Protein AF-A0A812T8M0-F1 (afdb_monomer_lite)

Structure (mmCIF, N/CA/C/O backbone):
data_AF-A0A812T8M0-F1
#
_entry.id   AF-A0A812T8M0-F1
#
loop_
_atom_site.group_PDB
_atom_site.id
_atom_site.type_symbol
_atom_site.label_atom_id
_atom_site.label_alt_id
_atom_site.label_comp_id
_atom_site.label_asym_id
_atom_site.label_entity_id
_atom_site.label_seq_id
_atom_site.pdbx_PDB_ins_code
_atom_site.Cartn_x
_atom_site.Cartn_y
_atom_site.Cartn_z
_atom_site.occupancy
_atom_site.B_iso_or_equiv
_atom_site.auth_seq_id
_atom_site.auth_comp_id
_atom_site.auth_asym_id
_atom_site.auth_atom_id
_atom_site.pdbx_PDB_model_num
ATOM 1 N N . ASP A 1 1 ? 24.856 -16.452 -20.479 1.00 75.75 1 ASP A N 1
ATOM 2 C CA . ASP A 1 1 ? 24.450 -16.341 -21.892 1.00 75.75 1 ASP A CA 1
ATOM 3 C C . ASP A 1 1 ? 23.042 -16.871 -22.075 1.00 75.75 1 ASP A C 1
ATOM 5 O O . ASP A 1 1 ? 22.715 -17.908 -21.509 1.00 75.75 1 ASP A O 1
ATOM 9 N N . LEU A 1 2 ? 22.215 -16.134 -22.814 1.00 81.25 2 LEU A N 1
ATOM 10 C CA . LEU A 1 2 ? 20.887 -16.578 -23.242 1.00 81.25 2 LEU A CA 1
ATOM 11 C C . LEU A 1 2 ? 21.007 -17.311 -24.585 1.00 81.25 2 LEU A C 1
ATOM 13 O O . LEU A 1 2 ? 21.986 -17.124 -25.311 1.00 81.25 2 LEU A O 1
ATOM 17 N N . ALA A 1 3 ? 20.023 -18.147 -24.918 1.00 84.94 3 ALA A N 1
ATOM 18 C CA . ALA A 1 3 ? 19.998 -18.832 -26.206 1.00 84.94 3 ALA A CA 1
ATOM 19 C C . ALA A 1 3 ? 19.824 -17.840 -27.375 1.00 84.94 3 ALA A C 1
ATOM 21 O O . ALA A 1 3 ? 19.262 -16.752 -27.223 1.00 84.94 3 ALA A O 1
ATOM 22 N N . ILE A 1 4 ? 20.303 -18.221 -28.564 1.00 83.69 4 ILE A N 1
ATOM 23 C CA . ILE A 1 4 ? 20.127 -17.417 -29.783 1.00 83.69 4 ILE A CA 1
ATOM 24 C C . ILE A 1 4 ? 18.627 -17.244 -30.056 1.00 83.69 4 ILE A C 1
ATOM 26 O O . ILE A 1 4 ? 17.878 -18.218 -30.056 1.00 83.69 4 ILE A O 1
ATOM 30 N N . GLY A 1 5 ? 18.204 -16.003 -30.310 1.00 83.44 5 GLY A N 1
ATOM 31 C CA . GLY A 1 5 ? 16.802 -15.656 -30.562 1.00 83.44 5 GLY A CA 1
ATOM 32 C C . GLY A 1 5 ? 15.976 -15.367 -29.304 1.00 83.44 5 GLY A C 1
ATOM 33 O O . GLY A 1 5 ? 14.806 -15.017 -29.427 1.00 83.44 5 GLY A O 1
ATOM 34 N N . THR A 1 6 ? 16.558 -15.464 -28.105 1.00 81.50 6 THR A N 1
ATOM 35 C CA . THR A 1 6 ? 15.885 -15.086 -26.857 1.00 81.50 6 THR A CA 1
ATOM 36 C C . THR A 1 6 ? 15.905 -13.568 -26.657 1.00 81.50 6 THR A C 1
ATOM 38 O O . THR A 1 6 ? 16.967 -12.953 -26.606 1.00 81.50 6 THR A O 1
ATOM 41 N N . ASN A 1 7 ? 14.725 -12.970 -26.481 1.00 80.69 7 ASN A N 1
ATOM 42 C CA . ASN A 1 7 ? 14.520 -11.555 -26.144 1.00 80.69 7 ASN A CA 1
ATOM 43 C C . ASN A 1 7 ? 13.892 -11.353 -24.749 1.00 80.69 7 ASN A C 1
ATOM 45 O O . ASN A 1 7 ? 13.466 -10.249 -24.418 1.00 80.69 7 ASN A O 1
ATOM 49 N N . LEU A 1 8 ? 13.827 -12.417 -23.944 1.00 77.56 8 LEU A N 1
ATOM 50 C CA . LEU A 1 8 ? 13.256 -12.422 -22.602 1.00 77.56 8 LEU A CA 1
ATOM 51 C C . LEU A 1 8 ? 14.264 -13.018 -21.616 1.00 77.56 8 LEU A C 1
ATOM 53 O O . LEU A 1 8 ? 14.733 -14.139 -21.802 1.00 77.56 8 LEU A O 1
ATOM 57 N N . ALA A 1 9 ? 14.549 -12.288 -20.542 1.00 80.56 9 ALA A N 1
ATOM 58 C CA . ALA A 1 9 ? 15.264 -12.797 -19.381 1.00 80.56 9 ALA A CA 1
ATOM 59 C C . ALA A 1 9 ? 14.401 -12.552 -18.144 1.00 80.56 9 ALA A C 1
ATOM 61 O O . ALA A 1 9 ? 13.990 -11.421 -17.896 1.00 80.56 9 ALA A O 1
ATOM 62 N N . GLN A 1 10 ? 14.105 -13.607 -17.387 1.00 78.94 10 GLN A N 1
ATOM 63 C CA . GLN A 1 10 ? 13.382 -13.479 -16.126 1.00 78.94 10 GLN A CA 1
ATOM 64 C C . GLN A 1 10 ? 14.383 -13.261 -14.993 1.00 78.94 10 GLN A C 1
ATOM 66 O O . GLN A 1 10 ? 15.333 -14.030 -14.843 1.00 78.94 10 GLN A O 1
ATOM 71 N N . LEU A 1 11 ? 14.158 -12.220 -14.197 1.00 74.81 11 LEU A N 1
ATOM 72 C CA . LEU A 1 11 ? 14.821 -12.052 -12.911 1.00 74.81 11 LEU A CA 1
ATOM 73 C C . LEU A 1 11 ? 13.970 -12.758 -11.849 1.00 74.81 11 LEU A C 1
ATOM 75 O O . LEU A 1 11 ? 12.756 -12.540 -11.828 1.00 74.81 11 LEU A O 1
ATOM 79 N N . PRO A 1 12 ? 14.560 -13.605 -10.987 1.00 76.12 12 PRO A N 1
ATOM 80 C CA . PRO A 1 12 ? 13.838 -14.152 -9.849 1.00 76.12 12 PRO A CA 1
ATOM 81 C C . PRO A 1 12 ? 13.256 -13.028 -8.989 1.00 76.12 12 PRO A C 1
ATOM 83 O O . PRO A 1 12 ? 13.902 -11.989 -8.797 1.00 76.12 12 PRO A O 1
ATOM 86 N N . ALA A 1 13 ? 12.060 -13.257 -8.444 1.00 64.38 13 ALA A N 1
ATOM 87 C CA . ALA A 1 13 ? 11.532 -12.406 -7.387 1.00 64.38 13 ALA A CA 1
ATOM 88 C C . ALA A 1 13 ? 12.549 -12.312 -6.236 1.00 64.38 13 ALA A C 1
ATOM 90 O O . ALA A 1 13 ? 13.371 -13.211 -6.049 1.00 64.38 13 ALA A O 1
ATOM 91 N N . GLU A 1 14 ? 12.515 -11.197 -5.505 1.00 70.31 14 GLU A N 1
ATOM 92 C CA . GLU A 1 14 ? 13.378 -10.960 -4.337 1.00 70.31 14 GLU A CA 1
ATOM 93 C C . GLU A 1 14 ? 14.888 -10.922 -4.639 1.00 70.31 14 GLU A C 1
ATOM 95 O O . GLU A 1 14 ? 15.713 -11.001 -3.728 1.00 70.31 14 GLU A O 1
ATOM 100 N N . THR A 1 15 ? 15.286 -10.753 -5.906 1.00 73.19 15 THR A N 1
ATOM 101 C CA . THR A 1 15 ? 16.694 -10.522 -6.260 1.00 73.19 15 THR A CA 1
ATOM 102 C C . THR A 1 15 ? 17.189 -9.226 -5.594 1.00 73.19 15 THR A C 1
ATOM 104 O O . THR A 1 15 ? 16.692 -8.150 -5.936 1.00 73.19 15 THR A O 1
ATOM 107 N N . PRO A 1 16 ? 18.180 -9.265 -4.678 1.00 74.81 16 PRO A N 1
ATOM 108 C CA . PRO A 1 16 ? 18.613 -8.062 -3.971 1.00 74.81 16 PRO A CA 1
ATOM 109 C C . PRO A 1 16 ? 19.294 -7.064 -4.917 1.00 74.81 16 PRO A C 1
ATOM 111 O O . PRO A 1 16 ? 20.351 -7.367 -5.474 1.00 74.81 16 PRO A O 1
ATOM 114 N N . ILE A 1 17 ? 18.737 -5.853 -5.043 1.00 76.62 17 ILE A N 1
ATOM 115 C CA . ILE A 1 17 ? 19.268 -4.784 -5.912 1.00 76.62 17 ILE A CA 1
ATOM 116 C C . ILE A 1 17 ? 20.686 -4.333 -5.509 1.00 76.62 17 ILE A C 1
ATOM 118 O O . ILE A 1 17 ? 21.501 -3.963 -6.356 1.00 76.62 17 ILE A O 1
ATOM 122 N N . ARG A 1 18 ? 21.021 -4.428 -4.211 1.00 81.25 18 ARG A N 1
ATOM 123 C CA . ARG A 1 18 ? 22.299 -3.988 -3.619 1.00 81.25 18 ARG A CA 1
ATOM 124 C C . ARG A 1 18 ? 22.658 -2.565 -4.077 1.00 81.25 18 ARG A C 1
ATOM 126 O O . ARG A 1 18 ? 21.961 -1.626 -3.728 1.00 81.25 18 ARG A O 1
ATOM 133 N N . TRP A 1 19 ? 23.748 -2.405 -4.825 1.00 81.50 19 TRP A N 1
ATOM 134 C CA . TRP A 1 19 ? 24.240 -1.127 -5.352 1.00 81.50 19 TRP A CA 1
ATOM 135 C C . TRP A 1 19 ? 24.065 -1.004 -6.874 1.00 81.50 19 TRP A C 1
ATOM 137 O O . TRP A 1 19 ? 24.586 -0.068 -7.481 1.00 81.50 19 TRP A O 1
ATOM 147 N N . PHE A 1 20 ? 23.396 -1.963 -7.519 1.00 82.44 20 PHE A N 1
ATOM 148 C CA . PHE A 1 20 ? 23.174 -1.928 -8.960 1.00 82.44 20 PHE A CA 1
ATOM 149 C C . PHE A 1 20 ? 22.029 -0.969 -9.289 1.00 82.44 20 PHE A C 1
ATOM 151 O O . PHE A 1 20 ? 20.958 -1.055 -8.705 1.00 82.44 20 PHE A O 1
ATOM 158 N N . GLN A 1 21 ? 22.253 -0.067 -10.243 1.00 78.56 21 GLN A N 1
ATOM 159 C CA . GLN A 1 21 ? 21.238 0.897 -10.691 1.00 78.56 21 GLN A CA 1
ATOM 160 C C . GLN A 1 21 ? 20.741 0.617 -12.107 1.00 78.56 21 GLN A C 1
ATOM 162 O O . GLN A 1 21 ? 19.747 1.191 -12.526 1.00 78.56 21 GLN A O 1
ATOM 167 N N . TYR A 1 22 ? 21.428 -0.243 -12.860 1.00 82.06 22 TYR A N 1
ATOM 168 C CA . TYR A 1 22 ? 21.122 -0.487 -14.263 1.00 82.06 22 TYR A CA 1
ATOM 169 C C . TYR A 1 22 ? 21.162 -1.975 -14.581 1.00 82.06 22 TYR A C 1
ATOM 171 O O . TYR A 1 22 ? 22.051 -2.694 -14.119 1.00 82.06 22 TYR A O 1
ATOM 179 N N . VAL A 1 23 ? 20.242 -2.409 -15.437 1.00 83.75 23 VAL A N 1
ATOM 180 C CA . VAL A 1 23 ? 20.355 -3.667 -16.172 1.00 83.75 23 VAL A CA 1
ATOM 181 C C . VAL A 1 23 ? 21.039 -3.364 -17.497 1.00 83.75 23 VAL A C 1
ATOM 183 O O . VAL A 1 23 ? 20.536 -2.574 -18.294 1.00 83.75 23 VAL A O 1
ATOM 186 N N . ASN A 1 24 ? 22.190 -3.992 -17.728 1.00 87.06 24 ASN A N 1
ATOM 187 C CA . ASN A 1 24 ? 22.928 -3.877 -18.980 1.00 87.06 24 ASN A CA 1
ATOM 188 C C . ASN A 1 24 ? 22.722 -5.133 -19.824 1.00 87.06 24 ASN A C 1
ATOM 190 O O . ASN A 1 24 ? 22.925 -6.251 -19.351 1.00 87.06 24 ASN A O 1
ATOM 194 N N . ILE A 1 25 ? 22.344 -4.936 -21.082 1.00 86.25 25 ILE A N 1
ATOM 195 C CA . ILE A 1 25 ? 22.131 -5.995 -22.062 1.00 86.25 25 ILE A CA 1
ATOM 196 C C . ILE A 1 25 ? 23.226 -5.878 -23.114 1.00 86.25 25 ILE A C 1
ATOM 198 O O . ILE A 1 25 ? 23.334 -4.868 -23.814 1.00 86.25 25 ILE A O 1
ATOM 202 N N . TYR A 1 26 ? 24.033 -6.928 -23.218 1.00 87.81 26 TYR A N 1
ATOM 203 C CA . TYR A 1 26 ? 25.130 -7.022 -24.169 1.00 87.81 26 TYR A CA 1
ATOM 204 C C . TYR A 1 26 ? 24.774 -8.005 -25.274 1.00 87.81 26 TYR A C 1
ATOM 206 O O . TYR A 1 26 ? 24.340 -9.129 -25.016 1.00 87.81 26 TYR A O 1
ATOM 214 N N . THR A 1 27 ? 25.001 -7.599 -26.519 1.00 86.50 27 THR A N 1
ATOM 215 C CA . THR A 1 27 ? 24.946 -8.525 -27.648 1.00 86.50 27 THR A CA 1
ATOM 216 C C . THR A 1 27 ? 26.257 -9.299 -27.699 1.00 86.50 27 THR A C 1
ATOM 218 O O . THR A 1 27 ? 27.333 -8.702 -27.697 1.00 86.50 27 THR A O 1
ATOM 221 N N . LYS A 1 28 ? 26.190 -10.629 -27.759 1.00 83.69 28 LYS A N 1
ATOM 222 C CA . LYS A 1 28 ? 27.374 -11.493 -27.783 1.00 83.69 28 LYS A CA 1
ATOM 223 C C . LYS A 1 28 ? 27.379 -12.386 -29.017 1.00 83.69 28 LYS A C 1
ATOM 225 O O . LYS A 1 28 ? 26.367 -12.985 -29.367 1.00 83.69 28 LYS A O 1
ATOM 230 N N . SER A 1 29 ? 28.537 -12.474 -29.665 1.00 84.00 29 SER A N 1
ATOM 231 C CA . SER A 1 29 ? 28.828 -13.415 -30.751 1.00 84.00 29 SER A CA 1
ATOM 232 C C . SER A 1 29 ? 29.771 -14.526 -30.259 1.00 84.00 29 SER A C 1
ATOM 234 O O . SER A 1 29 ? 30.348 -14.394 -29.177 1.00 84.00 29 SER A O 1
ATOM 236 N N . PRO A 1 30 ? 30.009 -15.596 -31.044 1.00 83.88 30 PRO A N 1
ATOM 237 C CA . PRO A 1 30 ? 30.951 -16.653 -30.663 1.00 83.88 30 PRO A CA 1
ATOM 238 C C . PRO A 1 30 ? 32.396 -16.180 -30.449 1.00 83.88 30 PRO A C 1
ATOM 240 O O . PRO A 1 30 ? 33.178 -16.886 -29.821 1.00 83.88 30 PRO A O 1
ATOM 243 N N . VAL A 1 31 ? 32.762 -15.016 -30.996 1.00 84.94 31 VAL A N 1
ATOM 244 C CA . VAL A 1 31 ? 34.148 -14.526 -31.014 1.00 84.94 31 VAL A CA 1
ATOM 245 C C . VAL A 1 31 ? 34.335 -13.315 -30.099 1.00 84.94 31 VAL A C 1
ATOM 247 O O . VAL A 1 31 ? 35.429 -13.104 -29.583 1.00 84.94 31 VAL A O 1
ATOM 250 N N . ILE A 1 32 ? 33.285 -12.515 -29.884 1.00 85.44 32 ILE A N 1
ATOM 251 C CA . ILE A 1 32 ? 33.370 -11.279 -29.099 1.00 85.44 32 ILE A CA 1
ATOM 252 C C . ILE A 1 32 ? 32.007 -10.827 -28.555 1.00 85.44 32 ILE A C 1
ATOM 254 O O . ILE A 1 32 ? 30.971 -11.013 -29.204 1.00 85.44 32 ILE A O 1
ATOM 258 N N . GLU A 1 33 ? 32.025 -10.208 -27.375 1.00 86.94 33 GLU A N 1
ATOM 259 C CA . GLU A 1 33 ? 30.905 -9.468 -26.786 1.00 86.94 33 GLU A CA 1
ATOM 260 C C . GLU A 1 33 ? 30.977 -7.988 -27.182 1.00 86.94 33 GLU A C 1
ATOM 262 O O . GLU A 1 33 ? 32.056 -7.403 -27.276 1.00 86.94 33 GLU A O 1
ATOM 267 N N . GLN A 1 34 ? 29.825 -7.375 -27.432 1.00 88.81 34 GLN A N 1
ATOM 268 C CA . GLN A 1 34 ? 29.728 -5.945 -27.687 1.00 88.81 34 GLN A CA 1
ATOM 269 C C . GLN A 1 34 ? 30.253 -5.142 -26.488 1.00 88.81 34 GLN A C 1
ATOM 271 O O . GLN A 1 34 ? 29.960 -5.455 -25.344 1.00 88.81 34 GLN A O 1
ATOM 276 N N . THR A 1 35 ? 30.984 -4.056 -26.733 1.00 88.50 35 THR A N 1
ATOM 277 C CA . THR A 1 35 ? 31.564 -3.226 -25.658 1.00 88.50 35 THR A CA 1
ATOM 278 C C . THR A 1 35 ? 30.621 -2.140 -25.134 1.00 88.50 35 THR A C 1
ATOM 280 O O . THR A 1 35 ? 30.903 -1.515 -24.115 1.00 88.50 35 THR A O 1
ATOM 283 N N . THR A 1 36 ? 29.509 -1.891 -25.826 1.00 89.38 36 THR A N 1
ATOM 284 C CA . THR A 1 36 ? 28.518 -0.861 -25.482 1.00 89.38 36 THR A CA 1
ATOM 285 C C . THR A 1 36 ? 27.156 -1.520 -25.269 1.00 89.38 36 THR A C 1
ATOM 287 O O . THR A 1 36 ? 26.548 -1.923 -26.257 1.00 89.38 36 THR A O 1
ATOM 290 N N . PRO A 1 37 ? 26.668 -1.671 -24.030 1.00 90.50 37 PRO A N 1
ATOM 291 C CA . PRO A 1 37 ? 25.377 -2.301 -23.778 1.00 90.50 37 PRO A CA 1
ATOM 292 C C . PRO A 1 37 ? 24.204 -1.376 -24.115 1.00 90.50 37 PRO A C 1
ATOM 294 O O . PRO A 1 37 ? 24.351 -0.155 -24.184 1.00 90.50 37 PRO A O 1
ATOM 297 N N . ALA A 1 38 ? 23.017 -1.966 -24.242 1.00 85.12 38 ALA A N 1
ATOM 298 C CA . ALA A 1 38 ? 21.780 -1.251 -23.957 1.00 85.12 38 ALA A CA 1
ATOM 299 C C . ALA A 1 38 ? 21.559 -1.252 -22.438 1.00 85.12 38 ALA A C 1
ATOM 301 O O . ALA A 1 38 ? 21.672 -2.301 -21.803 1.00 85.12 38 ALA A O 1
ATOM 302 N N . SER A 1 39 ? 21.248 -0.095 -21.860 1.00 86.25 39 SER A N 1
ATOM 303 C CA . SER A 1 39 ? 21.093 0.064 -20.412 1.00 86.25 39 SER A CA 1
ATOM 304 C C . SER A 1 39 ? 19.669 0.481 -20.066 1.00 86.25 39 SER A C 1
ATOM 306 O O . SER A 1 39 ? 19.124 1.402 -20.673 1.00 86.25 39 SER A O 1
ATOM 308 N N . LEU A 1 40 ? 19.086 -0.175 -19.067 1.00 81.50 40 LEU A N 1
ATOM 309 C CA . LEU A 1 40 ? 17.800 0.175 -18.468 1.00 81.50 40 LEU A CA 1
ATOM 310 C C . LEU A 1 40 ? 18.027 0.563 -17.006 1.00 81.50 40 LEU A C 1
ATOM 312 O O . LEU A 1 40 ? 18.648 -0.202 -16.271 1.00 81.50 40 LEU A O 1
ATOM 316 N N . LEU A 1 41 ? 17.534 1.731 -16.590 1.00 78.06 41 LEU A N 1
ATOM 317 C CA . LEU A 1 41 ? 17.556 2.151 -15.187 1.00 78.06 41 LEU A CA 1
ATOM 318 C C . LEU A 1 41 ? 16.615 1.255 -14.370 1.00 78.06 41 LEU A C 1
ATOM 320 O O . LEU A 1 41 ? 15.458 1.063 -14.741 1.00 78.06 41 LEU A O 1
ATOM 324 N N . ILE A 1 42 ? 17.111 0.723 -13.257 1.00 75.75 42 ILE A N 1
ATOM 325 C CA . ILE A 1 42 ? 16.299 0.008 -12.277 1.00 75.75 42 ILE A CA 1
ATOM 326 C C . ILE A 1 42 ? 15.578 1.061 -11.440 1.00 75.75 42 ILE A C 1
ATOM 328 O O . ILE A 1 42 ? 16.220 1.867 -10.769 1.00 75.75 42 ILE A O 1
ATOM 332 N N . SER A 1 43 ? 14.248 1.046 -11.489 1.00 68.69 43 SER A N 1
ATOM 333 C CA . SER A 1 43 ? 13.403 1.866 -10.624 1.00 68.69 43 SER A CA 1
ATOM 334 C C . SER A 1 43 ? 12.775 0.961 -9.574 1.00 68.69 43 SER A C 1
ATOM 336 O O . SER A 1 43 ? 11.898 0.164 -9.897 1.00 68.69 43 SER A O 1
ATOM 338 N N . ASP A 1 44 ? 13.258 1.068 -8.340 1.00 63.72 44 ASP A N 1
ATOM 339 C CA . ASP A 1 44 ? 12.615 0.478 -7.168 1.00 63.72 44 ASP A CA 1
ATOM 340 C C . ASP A 1 44 ? 11.980 1.620 -6.374 1.00 63.72 44 ASP A C 1
ATOM 342 O O . ASP A 1 44 ? 12.647 2.293 -5.586 1.00 63.72 44 ASP A O 1
ATOM 346 N N . THR A 1 45 ? 10.715 1.904 -6.678 1.00 61.06 45 THR A N 1
ATOM 347 C CA . THR A 1 45 ? 9.952 2.963 -6.019 1.00 61.06 45 THR A CA 1
ATOM 348 C C . THR A 1 45 ? 8.858 2.325 -5.182 1.00 61.06 45 THR A C 1
ATOM 350 O O . THR A 1 45 ? 8.141 1.440 -5.648 1.00 61.06 45 THR A O 1
ATOM 353 N N . VAL A 1 46 ? 8.744 2.765 -3.932 1.00 65.31 46 VAL A N 1
ATOM 354 C CA . VAL A 1 46 ? 7.685 2.337 -3.021 1.00 65.31 46 VAL A CA 1
ATOM 355 C C . VAL A 1 46 ? 6.648 3.445 -2.978 1.00 65.31 46 VAL A C 1
ATOM 357 O O . VAL A 1 46 ? 7.000 4.601 -2.739 1.00 65.31 46 VAL A O 1
ATOM 360 N N . ALA A 1 47 ? 5.384 3.074 -3.194 1.00 70.19 47 ALA A N 1
ATOM 361 C CA . ALA A 1 47 ? 4.265 3.982 -3.013 1.00 70.19 47 ALA A CA 1
ATOM 362 C C . ALA A 1 47 ? 4.325 4.596 -1.616 1.00 70.19 47 ALA A C 1
ATOM 364 O O . ALA A 1 47 ? 4.393 3.891 -0.608 1.00 70.19 47 ALA A O 1
ATOM 365 N N . GLN A 1 48 ? 4.332 5.922 -1.571 1.00 77.69 48 GLN A N 1
ATOM 366 C CA . GLN A 1 48 ? 4.454 6.654 -0.325 1.00 77.69 48 GLN A CA 1
ATOM 367 C C . GLN A 1 48 ? 3.068 7.120 0.107 1.00 77.69 48 GLN A C 1
ATOM 369 O O . GLN A 1 48 ? 2.461 7.939 -0.579 1.00 77.69 48 GLN A O 1
ATOM 374 N N . ILE A 1 49 ? 2.594 6.608 1.241 1.00 81.62 49 ILE A N 1
ATOM 375 C CA . ILE A 1 49 ? 1.382 7.083 1.914 1.00 81.62 49 ILE A CA 1
ATOM 376 C C . ILE A 1 49 ? 1.801 8.050 3.025 1.00 81.62 49 ILE A C 1
ATOM 378 O O . ILE A 1 49 ? 2.805 7.823 3.703 1.00 81.62 49 ILE A O 1
ATOM 382 N N . VAL A 1 50 ? 1.065 9.146 3.165 1.00 83.25 50 VAL A N 1
ATOM 383 C CA . VAL A 1 50 ? 1.245 10.183 4.187 1.00 83.25 50 VAL A CA 1
ATOM 384 C C . VAL A 1 50 ? -0.121 10.620 4.721 1.00 83.25 50 VAL A C 1
ATOM 386 O O . VAL A 1 50 ? -1.152 10.234 4.168 1.00 83.25 50 VAL A O 1
ATOM 389 N N . ASP A 1 51 ? -0.113 11.424 5.786 1.00 85.50 51 ASP A N 1
ATOM 390 C CA . ASP A 1 51 ? -1.304 12.074 6.349 1.00 85.50 51 ASP A CA 1
ATOM 391 C C . ASP A 1 51 ? -2.430 11.080 6.682 1.00 85.50 51 ASP A C 1
ATOM 393 O O . ASP A 1 51 ? -3.583 11.264 6.300 1.00 85.50 51 ASP A O 1
ATOM 397 N N . VAL A 1 52 ? -2.064 9.974 7.344 1.00 84.69 52 VAL A N 1
ATOM 398 C CA . VAL A 1 52 ? -3.026 8.963 7.793 1.00 84.69 52 VAL A CA 1
ATOM 399 C C . VAL A 1 52 ? -3.693 9.428 9.075 1.00 84.69 52 VAL A C 1
ATOM 401 O O . VAL A 1 52 ? -3.050 9.505 10.124 1.00 84.69 52 VAL A O 1
ATOM 404 N N . GLU A 1 53 ? -4.989 9.683 8.984 1.00 83.31 53 GLU A N 1
ATOM 405 C CA . GLU A 1 53 ? -5.812 10.187 10.075 1.00 83.31 53 GLU A CA 1
ATOM 406 C C . GLU A 1 53 ? -7.048 9.301 10.243 1.00 83.31 53 GLU A C 1
ATOM 408 O O . GLU A 1 53 ? -7.638 8.845 9.264 1.00 83.31 53 GLU A O 1
ATOM 413 N N . LEU A 1 54 ? -7.437 9.057 11.492 1.00 81.00 54 LEU A N 1
ATOM 414 C CA . LEU A 1 54 ? -8.757 8.552 11.848 1.00 81.00 54 LEU A CA 1
ATOM 415 C C . LEU A 1 54 ? -9.434 9.665 12.640 1.00 81.00 54 LEU A C 1
ATOM 417 O O . LEU A 1 54 ? -8.965 10.022 13.722 1.00 81.00 54 LEU A O 1
ATOM 421 N N . LEU A 1 55 ? -10.514 10.216 12.093 1.00 77.31 55 LEU A N 1
ATOM 422 C CA . LEU A 1 55 ? -11.392 11.088 12.859 1.00 77.31 55 LEU A CA 1
ATOM 423 C C . LEU A 1 55 ? -12.477 10.218 13.475 1.00 77.31 55 LEU A C 1
ATOM 425 O O . LEU A 1 55 ? -13.428 9.851 12.784 1.00 77.31 55 LEU A O 1
ATOM 429 N N . ASP A 1 56 ? -12.299 9.898 14.750 1.00 71.69 56 ASP A N 1
ATOM 430 C CA . ASP A 1 56 ? -13.300 9.184 15.522 1.00 71.69 56 ASP A CA 1
ATOM 431 C C . ASP A 1 56 ? -14.461 10.121 15.880 1.00 71.69 56 ASP A C 1
ATOM 433 O O . ASP A 1 56 ? -14.264 11.241 16.365 1.00 71.69 56 ASP A O 1
ATOM 437 N N . GLN A 1 57 ? -15.665 9.709 15.512 1.00 73.75 57 GLN A N 1
ATOM 438 C CA . GLN A 1 57 ? -16.895 10.493 15.548 1.00 73.75 57 GLN A CA 1
ATOM 439 C C . GLN A 1 57 ? -17.969 9.861 16.429 1.00 73.75 57 GLN A C 1
ATOM 441 O O . GLN A 1 57 ? -19.054 10.444 16.536 1.00 73.75 57 GLN A O 1
ATOM 446 N N . ASP A 1 58 ? -17.709 8.701 17.030 1.00 66.62 58 ASP A N 1
ATOM 447 C CA . ASP A 1 58 ? -18.589 8.172 18.060 1.00 66.62 58 ASP A CA 1
ATOM 448 C C . ASP A 1 58 ? -18.168 8.664 19.459 1.00 66.62 58 ASP A C 1
ATOM 450 O O . ASP A 1 58 ? -17.221 9.438 19.631 1.00 66.62 58 ASP A O 1
ATOM 454 N N . LEU A 1 59 ? -19.029 8.409 20.442 1.00 70.12 59 LEU A N 1
ATOM 455 C CA . LEU A 1 59 ? -18.891 8.927 21.807 1.00 70.12 59 LEU A CA 1
ATOM 456 C C . LEU A 1 59 ? -18.707 7.799 22.823 1.00 70.12 59 LEU A C 1
ATOM 458 O O . LEU A 1 59 ? -18.759 8.056 24.031 1.00 70.12 59 LEU A O 1
ATOM 462 N N . ASP A 1 60 ? -18.537 6.575 22.337 1.00 72.69 60 ASP A N 1
ATOM 463 C CA . ASP A 1 60 ? -18.553 5.364 23.132 1.00 72.69 60 ASP A CA 1
ATOM 464 C C . ASP A 1 60 ? -17.115 4.867 23.295 1.00 72.69 60 ASP A C 1
ATOM 466 O O . ASP A 1 60 ? -16.408 4.597 22.334 1.00 72.69 60 ASP A O 1
ATOM 470 N N . GLU A 1 61 ? -16.662 4.796 24.549 1.00 66.19 61 GLU A N 1
ATOM 471 C CA . GLU A 1 61 ? -15.319 4.313 24.876 1.00 66.19 61 GLU A CA 1
ATOM 472 C C . GLU A 1 61 ? -15.171 2.869 24.378 1.00 66.19 61 GLU A C 1
ATOM 474 O O . GLU A 1 61 ? -16.023 2.027 24.672 1.00 66.19 61 GLU A O 1
ATOM 479 N N . GLU A 1 62 ? -14.075 2.582 23.675 1.00 70.88 62 GLU A N 1
ATOM 480 C CA . GLU A 1 62 ? -13.776 1.292 23.048 1.00 70.88 62 GLU A CA 1
ATOM 481 C C . GLU A 1 62 ? -14.539 0.977 21.745 1.00 70.88 62 GLU A C 1
ATOM 483 O O . GLU A 1 62 ? -14.496 -0.164 21.264 1.00 70.88 62 GLU A O 1
ATOM 488 N N . GLU A 1 63 ? -15.217 1.945 21.140 1.00 78.44 63 GLU A N 1
ATOM 489 C CA . GLU A 1 63 ? -15.822 1.807 19.816 1.00 78.44 63 GLU A CA 1
ATOM 490 C C . GLU A 1 63 ? -15.175 2.797 18.840 1.00 78.44 63 GLU A C 1
ATOM 492 O O . GLU A 1 63 ? -14.457 3.703 19.239 1.00 78.44 63 GLU A O 1
ATOM 497 N N . LEU A 1 64 ? -15.268 2.505 17.542 1.00 79.75 64 LEU A N 1
ATOM 498 C CA . LEU A 1 64 ? -14.751 3.377 16.495 1.00 79.75 64 LEU A CA 1
ATOM 499 C C . LEU A 1 64 ? -15.864 3.704 15.514 1.00 79.75 64 LEU A C 1
ATOM 501 O O . LEU A 1 64 ? -16.575 2.806 15.044 1.00 79.75 64 LEU A O 1
ATOM 505 N N . GLY A 1 65 ? -15.901 4.961 15.086 1.00 82.06 65 GLY A N 1
ATOM 506 C CA . GLY A 1 65 ? -16.834 5.420 14.072 1.00 82.06 65 GLY A CA 1
ATOM 507 C C . GLY A 1 65 ? -16.266 6.584 13.282 1.00 82.06 65 GLY A C 1
ATOM 508 O O . GLY A 1 65 ? -15.784 7.552 13.847 1.00 82.06 65 GLY A O 1
ATOM 509 N N . GLY A 1 66 ? -16.340 6.537 11.951 1.00 85.75 66 GLY A N 1
ATOM 510 C CA . GLY A 1 66 ? -15.906 7.656 11.108 1.00 85.75 66 GLY A CA 1
ATOM 511 C C . GLY A 1 66 ? -15.017 7.239 9.947 1.00 85.75 66 GLY A C 1
ATOM 512 O O . GLY A 1 66 ? -15.047 6.094 9.498 1.00 85.75 66 GLY A O 1
ATOM 513 N N . ASN A 1 67 ? -14.241 8.185 9.418 1.00 87.00 67 ASN A N 1
ATOM 514 C CA . ASN A 1 67 ? -13.422 7.950 8.228 1.00 87.00 67 ASN A CA 1
ATOM 515 C C . ASN A 1 67 ? -11.948 7.837 8.604 1.00 87.00 67 ASN A C 1
ATOM 517 O O . ASN A 1 67 ? -11.381 8.727 9.241 1.00 87.00 67 ASN A O 1
ATOM 521 N N . VAL A 1 68 ? -11.319 6.766 8.126 1.00 89.06 68 VAL A N 1
ATOM 522 C CA . VAL A 1 68 ? -9.866 6.691 7.979 1.00 89.06 68 VAL A CA 1
ATOM 523 C C . VAL A 1 68 ? -9.516 7.363 6.661 1.00 89.06 68 VAL A C 1
ATOM 525 O O . VAL A 1 68 ? -10.000 6.924 5.620 1.00 89.06 68 VAL A O 1
ATOM 528 N N . THR A 1 69 ? -8.672 8.387 6.678 1.00 90.38 69 THR A N 1
ATOM 529 C CA . THR A 1 69 ? -8.238 9.115 5.478 1.00 90.38 69 THR A CA 1
ATOM 530 C C . THR A 1 69 ? -6.731 9.051 5.313 1.00 90.38 69 THR A C 1
ATOM 532 O O . THR A 1 69 ? -6.003 9.026 6.302 1.00 90.38 69 THR A O 1
ATOM 535 N N . TRP A 1 70 ? -6.255 9.025 4.068 1.00 92.25 70 TRP A N 1
ATOM 536 C CA . TRP A 1 70 ? -4.829 9.070 3.752 1.00 92.25 70 TRP A CA 1
ATOM 537 C C . TRP A 1 70 ? -4.550 9.707 2.392 1.00 92.25 70 TRP A C 1
ATOM 539 O O . TRP A 1 70 ? -5.394 9.702 1.492 1.00 92.25 70 TRP A O 1
ATOM 549 N N . THR A 1 71 ? -3.320 10.200 2.227 1.00 90.69 71 THR A N 1
ATOM 550 C CA . THR A 1 71 ? -2.837 10.796 0.977 1.00 90.69 71 THR A CA 1
ATOM 551 C C . THR A 1 71 ? -1.718 9.964 0.362 1.00 90.69 71 THR A C 1
ATOM 553 O O . THR A 1 71 ? -0.776 9.540 1.034 1.00 90.69 71 THR A O 1
ATOM 556 N N . VAL A 1 72 ? -1.781 9.751 -0.949 1.00 87.44 72 VAL A N 1
ATOM 557 C CA . VAL A 1 72 ? -0.726 9.090 -1.722 1.00 87.44 72 VAL A CA 1
ATOM 558 C C . VAL A 1 72 ? 0.237 10.144 -2.254 1.00 87.44 72 VAL A C 1
ATOM 560 O O . VAL A 1 72 ? -0.029 10.811 -3.249 1.00 87.44 72 VAL A O 1
ATOM 563 N N . ALA A 1 73 ? 1.396 10.276 -1.615 1.00 78.75 73 ALA A N 1
ATOM 564 C CA . ALA A 1 73 ? 2.406 11.261 -1.984 1.00 78.75 73 ALA A CA 1
ATOM 565 C C . ALA A 1 73 ? 3.163 10.901 -3.274 1.00 78.75 73 ALA A C 1
ATOM 567 O O . ALA A 1 73 ? 3.648 11.801 -3.965 1.00 78.75 73 ALA A O 1
ATOM 568 N N . ARG A 1 74 ? 3.331 9.602 -3.584 1.00 77.69 74 ARG A N 1
ATOM 569 C CA . ARG A 1 74 ? 4.087 9.119 -4.759 1.00 77.69 74 ARG A CA 1
ATOM 570 C C . ARG A 1 74 ? 3.587 7.774 -5.279 1.00 77.69 74 ARG A C 1
ATOM 572 O O . ARG A 1 74 ? 3.069 6.960 -4.523 1.00 77.69 74 ARG A O 1
ATOM 579 N N . ASP A 1 75 ? 3.810 7.559 -6.577 1.00 75.81 75 ASP A N 1
ATOM 580 C CA . ASP A 1 75 ? 3.643 6.279 -7.278 1.00 75.81 75 ASP A CA 1
ATOM 581 C C . ASP A 1 75 ? 2.220 5.695 -7.276 1.00 75.81 75 ASP A C 1
ATOM 583 O O . ASP A 1 75 ? 2.036 4.487 -7.412 1.00 7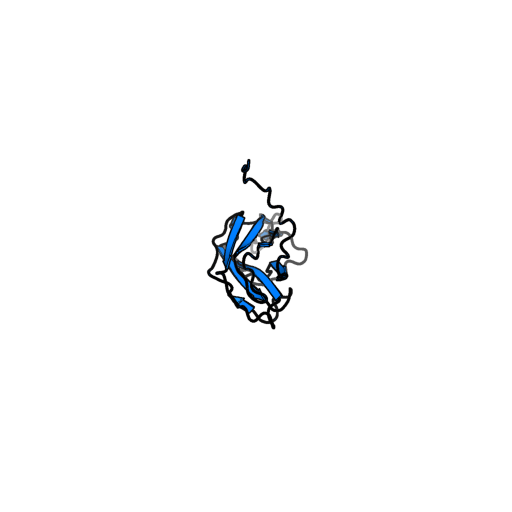5.81 75 ASP A O 1
ATOM 587 N N . LEU A 1 76 ? 1.202 6.565 -7.227 1.00 82.31 76 LEU A N 1
ATOM 588 C CA . LEU A 1 76 ? -0.211 6.194 -7.372 1.00 82.31 76 LEU A CA 1
ATOM 589 C C . LEU A 1 76 ? -0.495 5.251 -8.566 1.00 82.31 76 LEU A C 1
ATOM 591 O O . LEU A 1 76 ? -1.233 4.287 -8.373 1.00 82.31 76 LEU A O 1
ATOM 595 N N . PRO A 1 77 ? 0.101 5.429 -9.770 1.00 82.81 77 PRO A N 1
ATOM 596 C CA . PRO A 1 77 ? -0.140 4.522 -10.899 1.00 82.81 77 PRO A CA 1
ATOM 597 C C . PRO A 1 77 ? 0.334 3.076 -10.683 1.00 82.81 77 PRO A C 1
ATOM 599 O O . PRO A 1 77 ? -0.011 2.207 -11.481 1.00 82.81 77 PRO A O 1
ATOM 602 N N . LEU A 1 78 ? 1.151 2.811 -9.655 1.00 76.69 78 LEU A N 1
ATOM 603 C CA . LEU A 1 78 ? 1.620 1.466 -9.310 1.00 76.69 78 LEU A CA 1
ATOM 604 C C . LEU A 1 78 ? 0.654 0.724 -8.375 1.00 76.69 78 LEU A C 1
ATOM 606 O O . LEU A 1 78 ? 0.839 -0.475 -8.146 1.00 76.69 78 LEU A O 1
ATOM 610 N N . ILE A 1 79 ? -0.353 1.417 -7.840 1.00 82.31 79 ILE A N 1
ATOM 611 C CA . ILE A 1 79 ? -1.301 0.896 -6.856 1.00 82.31 79 ILE A CA 1
ATOM 612 C C . ILE A 1 79 ? -2.562 0.408 -7.578 1.00 82.31 79 ILE A C 1
ATOM 614 O O . ILE A 1 79 ? -3.165 1.1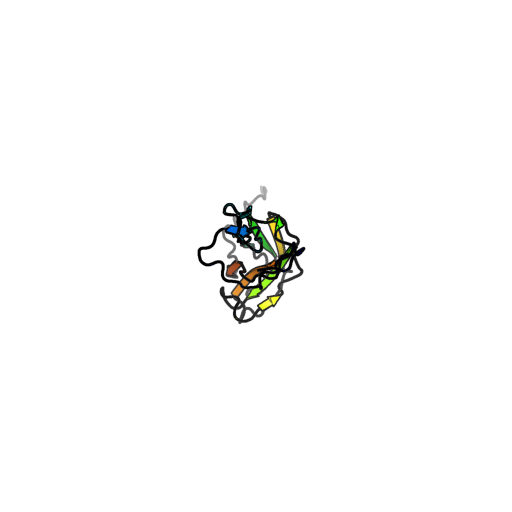29 -8.367 1.00 82.31 79 ILE A O 1
ATOM 618 N N . ALA A 1 80 ? -2.962 -0.828 -7.298 1.00 86.00 80 ALA A N 1
ATOM 619 C CA . ALA A 1 80 ? -4.180 -1.456 -7.795 1.00 86.00 80 ALA A CA 1
ATOM 620 C C . ALA A 1 80 ? -5.380 -1.198 -6.873 1.00 86.00 80 ALA A C 1
ATOM 622 O O . ALA A 1 80 ? -6.485 -0.974 -7.357 1.00 86.00 80 ALA A O 1
ATOM 623 N N . HIS A 1 81 ? -5.157 -1.272 -5.561 1.00 87.75 81 HIS A N 1
ATOM 624 C CA . HIS A 1 81 ? -6.116 -0.989 -4.491 1.00 87.75 81 HIS A CA 1
ATOM 625 C C . HIS A 1 81 ? -5.373 -0.872 -3.153 1.00 87.75 81 HIS A C 1
ATOM 627 O O . HIS A 1 81 ? -4.201 -1.241 -3.057 1.00 87.75 81 HIS A O 1
ATOM 633 N N . PHE A 1 82 ? -6.065 -0.403 -2.121 1.00 89.31 82 PHE A N 1
ATOM 634 C CA . PHE A 1 82 ? -5.614 -0.444 -0.736 1.00 89.31 82 PHE A CA 1
ATOM 635 C C . PHE A 1 82 ? -6.420 -1.463 0.054 1.00 89.31 82 PHE A C 1
ATOM 637 O O . PHE A 1 82 ? -7.638 -1.531 -0.095 1.00 89.31 82 PHE A O 1
ATOM 644 N N . THR A 1 83 ? -5.758 -2.182 0.954 1.00 90.44 83 THR A N 1
ATOM 645 C CA . THR A 1 83 ? -6.433 -2.960 1.993 1.00 90.44 83 THR A CA 1
ATOM 646 C C . THR A 1 83 ? -6.067 -2.395 3.356 1.00 90.44 83 THR A C 1
ATOM 648 O O . THR A 1 83 ? -4.887 -2.220 3.667 1.00 90.44 83 THR A O 1
ATOM 651 N N . VAL A 1 84 ? -7.079 -2.116 4.172 1.00 89.69 84 VAL A N 1
ATOM 652 C CA . VAL A 1 84 ? -6.914 -1.533 5.507 1.00 89.69 84 VAL A CA 1
ATOM 653 C C . VAL A 1 84 ? -7.153 -2.603 6.568 1.00 89.69 84 VAL A C 1
ATOM 655 O O . VAL A 1 84 ? -8.089 -3.404 6.466 1.00 89.69 84 VAL A O 1
ATOM 658 N N . TYR A 1 85 ? -6.302 -2.620 7.588 1.00 88.12 85 TYR A N 1
ATOM 659 C CA . TYR A 1 85 ? -6.372 -3.555 8.704 1.00 88.12 85 TYR A CA 1
ATOM 660 C C . TYR A 1 85 ? -6.287 -2.825 10.039 1.00 88.12 85 TYR A C 1
ATOM 662 O O . TYR A 1 85 ? -5.532 -1.866 10.165 1.00 88.12 85 TYR A O 1
ATOM 670 N N . PHE A 1 86 ? -6.980 -3.353 11.044 1.00 86.69 86 PHE A N 1
ATOM 671 C CA . PHE A 1 86 ? -6.627 -3.126 12.440 1.00 86.69 86 PHE A CA 1
ATOM 672 C C . PHE A 1 86 ? -5.464 -4.058 12.808 1.00 86.69 86 PHE A C 1
ATOM 674 O O . PHE A 1 86 ? -5.517 -5.253 12.490 1.00 86.69 86 PHE A O 1
ATOM 681 N N . THR A 1 87 ? -4.415 -3.526 13.437 1.00 85.12 87 THR A N 1
ATOM 682 C CA . THR A 1 87 ? -3.179 -4.246 13.791 1.00 85.12 87 THR A CA 1
ATOM 683 C C . THR A 1 87 ? -2.797 -4.053 15.256 1.00 85.12 87 THR A C 1
ATOM 685 O O . THR A 1 87 ? -3.208 -3.097 15.917 1.00 85.12 87 THR A O 1
ATOM 688 N N . GLU A 1 88 ? -2.069 -5.031 15.803 1.00 83.44 88 GLU A N 1
ATOM 689 C CA . GLU A 1 88 ? -1.736 -5.068 17.236 1.00 83.44 88 GLU A CA 1
ATOM 690 C C . GLU A 1 88 ? -0.740 -3.983 17.629 1.00 83.44 88 GLU A C 1
ATOM 692 O O . GLU A 1 88 ? -0.773 -3.436 18.729 1.00 83.44 88 GLU A O 1
ATOM 697 N N . ASN A 1 89 ? 0.149 -3.671 16.697 1.00 76.50 89 ASN A N 1
ATOM 698 C CA . ASN A 1 89 ? 1.230 -2.722 16.841 1.00 76.50 89 ASN A CA 1
ATOM 699 C C . ASN A 1 89 ? 1.530 -2.093 15.461 1.00 76.50 89 ASN A C 1
ATOM 701 O O . ASN A 1 89 ? 0.867 -2.388 14.457 1.00 76.50 89 ASN A O 1
ATOM 705 N N . ASP A 1 90 ? 2.529 -1.216 15.415 1.00 74.19 90 ASP A N 1
ATOM 706 C CA . ASP A 1 90 ? 3.016 -0.563 14.196 1.00 74.19 90 ASP A CA 1
ATOM 707 C C . ASP A 1 90 ? 3.772 -1.521 13.260 1.00 74.19 90 ASP A C 1
ATOM 709 O O . ASP A 1 90 ? 3.875 -1.274 12.052 1.00 74.19 90 ASP A O 1
ATOM 713 N N . THR A 1 91 ? 4.252 -2.641 13.802 1.00 64.06 91 THR A N 1
ATOM 714 C CA . THR A 1 91 ? 4.926 -3.728 13.097 1.00 64.06 91 THR A CA 1
ATOM 715 C C . THR A 1 91 ? 3.931 -4.819 12.686 1.00 64.06 91 THR A C 1
ATOM 717 O O . THR A 1 91 ? 3.659 -5.768 13.404 1.00 64.06 91 THR A O 1
ATOM 720 N N . TRP A 1 92 ? 3.421 -4.722 11.464 1.00 67.38 92 TRP A N 1
ATOM 721 C CA . TRP A 1 92 ? 2.549 -5.661 10.725 1.00 67.38 92 TRP A CA 1
ATOM 722 C C . TRP A 1 92 ? 2.883 -7.184 10.760 1.00 67.38 92 TRP A C 1
ATOM 724 O O . TRP A 1 92 ? 2.286 -7.962 10.014 1.00 67.38 92 TRP A O 1
ATOM 734 N N . GLU A 1 93 ? 3.840 -7.615 11.580 1.00 66.44 93 GLU A N 1
ATOM 735 C CA . GLU A 1 93 ? 4.354 -8.963 11.805 1.00 66.44 93 GLU A CA 1
ATOM 736 C C . GLU A 1 93 ? 3.389 -9.881 12.581 1.00 66.44 93 GLU A C 1
ATOM 738 O O . GLU A 1 93 ? 3.408 -11.094 12.353 1.00 66.44 93 GLU A O 1
ATOM 743 N N . THR A 1 94 ? 2.521 -9.352 13.456 1.00 70.81 94 THR A N 1
ATOM 744 C CA . THR A 1 94 ? 1.548 -10.157 14.222 1.00 70.81 94 THR A CA 1
ATOM 745 C C . THR A 1 94 ? 0.172 -9.508 14.277 1.00 70.81 94 THR A C 1
ATOM 747 O O . THR A 1 94 ? 0.062 -8.294 14.394 1.00 70.81 94 THR A O 1
ATOM 750 N N . GLY A 1 95 ? -0.867 -10.348 14.173 1.00 77.81 95 GLY A N 1
ATOM 751 C CA . GLY A 1 95 ? -2.270 -9.985 14.378 1.00 77.81 95 GLY A CA 1
ATOM 752 C C . GLY A 1 95 ? -2.803 -8.891 13.451 1.00 77.81 95 GLY A C 1
ATOM 753 O O . GLY A 1 95 ? -2.505 -7.708 13.596 1.00 77.81 95 GLY A O 1
ATOM 754 N N . ARG A 1 96 ? -3.697 -9.266 12.531 1.00 85.44 96 ARG A N 1
ATOM 755 C CA . ARG A 1 96 ? -4.457 -8.289 11.744 1.00 85.44 96 ARG A CA 1
ATOM 756 C C . ARG A 1 96 ? -5.875 -8.754 11.473 1.00 85.44 96 ARG A C 1
ATOM 758 O O . ARG A 1 96 ? -6.092 -9.924 11.153 1.00 85.44 96 ARG A O 1
ATOM 765 N N . VAL A 1 97 ? -6.818 -7.824 11.529 1.00 87.50 97 VAL A N 1
ATOM 766 C CA . VAL A 1 97 ? -8.202 -8.038 11.099 1.00 87.50 97 VAL A CA 1
ATOM 767 C C . VAL A 1 97 ? -8.585 -6.963 10.090 1.00 87.50 97 VAL A C 1
ATOM 769 O O . VAL A 1 97 ? -8.193 -5.807 10.219 1.00 87.50 97 VAL A O 1
ATOM 772 N N . ARG A 1 98 ? -9.273 -7.363 9.018 1.00 88.56 98 ARG A N 1
ATOM 773 C CA . ARG A 1 98 ? -9.617 -6.456 7.920 1.00 88.56 98 ARG A CA 1
ATOM 774 C C . ARG A 1 98 ? -10.632 -5.427 8.420 1.00 88.56 98 ARG A C 1
ATOM 776 O O . ARG A 1 98 ? -11.643 -5.817 8.997 1.00 88.56 98 ARG A O 1
ATOM 783 N N . ALA A 1 99 ? -10.345 -4.146 8.198 1.00 88.12 99 ALA A N 1
ATOM 784 C CA . ALA A 1 99 ? -11.175 -3.044 8.684 1.00 88.12 99 ALA A CA 1
ATOM 785 C C . ALA A 1 99 ? -12.386 -2.765 7.776 1.00 88.12 99 ALA A C 1
ATOM 787 O O . ALA A 1 99 ? -13.394 -2.239 8.229 1.00 88.12 99 ALA A O 1
ATOM 788 N N . GLY A 1 100 ? -12.312 -3.144 6.498 1.00 89.00 100 GLY A N 1
ATOM 789 C CA . GLY A 1 100 ? -13.390 -2.920 5.538 1.00 89.00 100 GLY A CA 1
ATOM 790 C C . GLY A 1 100 ? -13.085 -3.503 4.163 1.00 89.00 100 GLY A C 1
ATOM 791 O O . GLY A 1 100 ? -12.270 -4.418 4.040 1.00 89.00 100 GLY A O 1
ATOM 792 N N . GLU A 1 101 ? -13.762 -2.997 3.132 1.00 91.81 101 GLU A N 1
ATOM 793 C CA . GLU A 1 101 ? -13.507 -3.383 1.741 1.00 91.81 101 GLU A CA 1
ATOM 794 C C . GLU A 1 101 ? -12.246 -2.738 1.156 1.00 91.81 101 GLU A C 1
ATOM 796 O O . GLU A 1 101 ? -11.686 -1.799 1.723 1.00 91.81 101 GLU A O 1
ATOM 801 N N . ASP A 1 102 ? -11.787 -3.265 0.017 1.00 92.94 102 ASP A N 1
ATOM 802 C CA . ASP A 1 102 ? -10.629 -2.705 -0.675 1.00 92.94 102 ASP A CA 1
ATOM 803 C C . ASP A 1 102 ? -10.986 -1.337 -1.262 1.00 92.94 102 ASP A C 1
ATOM 805 O O . ASP A 1 102 ? -12.035 -1.156 -1.888 1.00 92.94 102 ASP A O 1
ATOM 809 N N . VAL A 1 103 ? -10.084 -0.378 -1.082 1.00 92.94 103 VAL A N 1
ATOM 810 C CA . VAL A 1 103 ? -10.278 1.009 -1.507 1.00 92.94 103 VAL A CA 1
ATOM 811 C C . VAL A 1 103 ? -9.552 1.254 -2.825 1.00 92.94 103 VAL A C 1
ATOM 813 O O . VAL A 1 103 ? -8.420 0.814 -3.027 1.00 92.94 103 VAL A O 1
ATOM 816 N N . ALA A 1 104 ? -10.211 1.948 -3.753 1.00 92.06 104 ALA A N 1
ATOM 817 C CA . ALA A 1 104 ? -9.642 2.258 -5.059 1.00 92.06 104 ALA A CA 1
ATOM 818 C C . ALA A 1 104 ? -8.416 3.193 -4.947 1.00 92.06 104 ALA A C 1
ATOM 820 O O . ALA A 1 104 ? -8.349 4.023 -4.039 1.00 92.06 104 ALA A O 1
ATOM 821 N N . PRO A 1 105 ? -7.452 3.103 -5.880 1.00 89.94 105 PRO A N 1
ATOM 822 C CA . PRO A 1 105 ? -6.262 3.940 -5.871 1.00 89.94 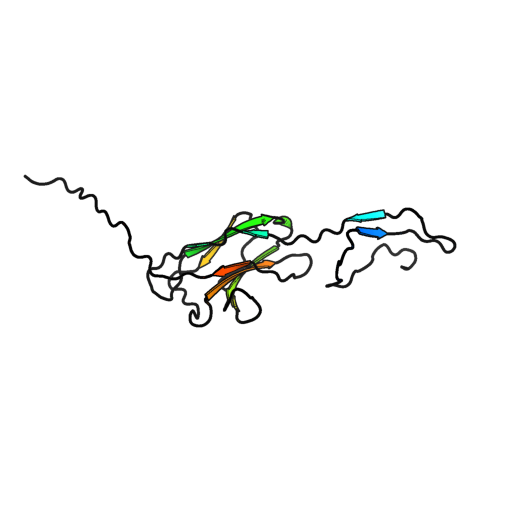105 PRO A CA 1
ATOM 823 C C . PRO A 1 105 ? -6.603 5.359 -6.341 1.00 89.94 105 PRO A C 1
ATOM 825 O O . PRO A 1 105 ? -6.722 5.629 -7.537 1.00 89.94 105 PRO A O 1
ATOM 828 N N . VAL A 1 106 ? -6.738 6.278 -5.391 1.00 91.81 106 VAL A N 1
ATOM 829 C CA . VAL A 1 106 ? -6.893 7.721 -5.618 1.00 91.81 106 VAL A CA 1
ATOM 830 C C . VAL A 1 106 ? -5.866 8.493 -4.786 1.00 91.81 106 VAL A C 1
ATOM 832 O O 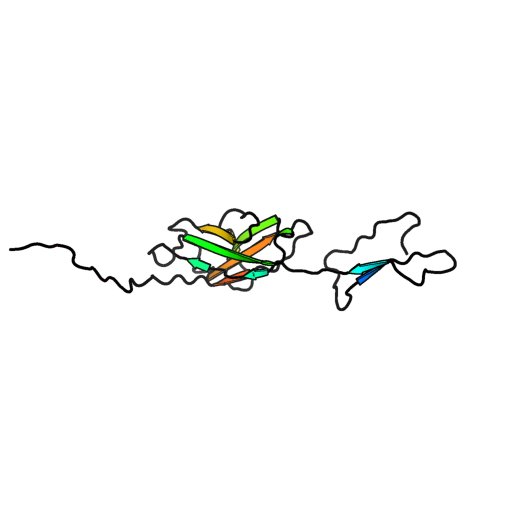. VAL A 1 106 ? -5.303 7.949 -3.840 1.00 91.81 106 VAL A O 1
ATOM 835 N N . GLU A 1 107 ? -5.584 9.744 -5.163 1.00 91.31 107 GLU A N 1
ATOM 836 C CA . GLU A 1 107 ? -4.607 10.594 -4.458 1.00 91.31 107 GLU A CA 1
ATOM 837 C C . GLU A 1 107 ? -5.011 10.845 -3.002 1.00 91.31 107 GLU A C 1
ATOM 839 O O . GLU A 1 107 ? -4.171 10.754 -2.113 1.00 91.31 107 GLU A O 1
ATOM 844 N N . PHE A 1 108 ? -6.300 11.097 -2.774 1.00 91.31 108 PHE A N 1
ATOM 845 C CA . PHE A 1 108 ? -6.910 11.205 -1.455 1.00 91.31 108 PHE A CA 1
ATOM 846 C C . PHE A 1 108 ? -7.933 10.085 -1.305 1.00 91.31 108 PHE A C 1
ATOM 848 O O . PHE A 1 108 ? -8.934 10.071 -2.026 1.00 91.31 108 PHE A O 1
ATOM 855 N N . ALA A 1 109 ? -7.653 9.136 -0.419 1.00 91.44 109 ALA A N 1
ATOM 856 C CA . ALA A 1 109 ? -8.461 7.943 -0.226 1.00 91.44 109 ALA A CA 1
ATOM 857 C C . ALA A 1 109 ? -9.030 7.902 1.191 1.00 91.44 109 ALA A C 1
ATOM 859 O O . ALA A 1 109 ? -8.423 8.399 2.141 1.00 91.44 109 ALA A O 1
ATOM 860 N N . GLU A 1 110 ? -10.203 7.290 1.310 1.00 92.50 110 GLU A N 1
ATOM 861 C CA . GLU A 1 110 ? -10.897 7.141 2.578 1.00 92.50 110 GLU A CA 1
ATOM 862 C C . GLU A 1 110 ? -11.523 5.753 2.715 1.00 92.50 110 GLU A C 1
ATOM 864 O O . GLU A 1 110 ? -11.934 5.132 1.730 1.00 92.50 110 GLU A O 1
ATOM 869 N N . LEU A 1 111 ? -11.613 5.284 3.957 1.00 92.06 111 LEU A N 1
ATOM 870 C CA . LEU A 1 111 ? -12.397 4.125 4.351 1.00 92.06 111 LEU A CA 1
ATOM 871 C C . LEU A 1 111 ? -13.354 4.536 5.468 1.00 92.06 111 LEU A C 1
ATOM 873 O O . LEU A 1 111 ? -12.917 4.977 6.529 1.00 92.06 111 LEU A O 1
ATOM 877 N N . PHE A 1 112 ? -14.650 4.345 5.233 1.00 89.88 112 PHE A N 1
ATOM 878 C CA . PHE A 1 112 ? -15.670 4.502 6.264 1.00 89.88 112 PHE A CA 1
ATOM 879 C C . PHE A 1 112 ? -15.666 3.286 7.194 1.00 89.88 112 PHE A C 1
ATOM 881 O O . PHE A 1 112 ? -15.868 2.153 6.747 1.00 89.88 112 PHE A O 1
ATOM 888 N N . ILE A 1 113 ? -15.468 3.544 8.481 1.00 87.81 113 ILE A N 1
ATOM 889 C CA . ILE A 1 113 ? -15.679 2.611 9.579 1.00 87.81 113 ILE A CA 1
ATOM 890 C C . ILE A 1 113 ? -17.078 2.896 10.138 1.00 87.81 113 ILE A C 1
ATOM 892 O O . ILE A 1 113 ? -17.337 4.026 10.566 1.00 87.81 113 ILE A O 1
ATOM 896 N N . PRO A 1 114 ? -18.008 1.921 10.090 1.00 86.38 114 PRO A N 1
ATOM 897 C CA . PRO A 1 114 ? -19.334 2.091 10.670 1.00 86.38 114 PRO A CA 1
ATOM 898 C C . PRO A 1 114 ? -19.248 2.523 12.138 1.00 86.38 114 PRO A C 1
ATOM 900 O O . PRO A 1 114 ? -18.348 2.047 12.822 1.00 86.38 114 PRO A O 1
ATOM 903 N N . PRO A 1 115 ? -20.170 3.364 12.633 1.00 81.44 115 PRO A N 1
ATOM 904 C CA . PRO A 1 115 ? -20.250 3.646 14.064 1.00 81.44 115 PRO A CA 1
ATOM 905 C C . PRO A 1 115 ? -20.478 2.356 14.854 1.00 81.44 115 PRO A C 1
ATOM 907 O O . PRO A 1 115 ? -21.003 1.377 14.305 1.00 81.44 115 PRO A O 1
ATOM 910 N N . ASP A 1 116 ? -20.083 2.375 16.124 1.00 81.75 116 ASP A N 1
ATOM 911 C CA . ASP A 1 116 ? -20.176 1.238 17.041 1.00 81.75 116 ASP A CA 1
ATOM 912 C C . ASP A 1 116 ? -19.338 0.035 16.545 1.00 81.75 116 ASP A C 1
ATOM 914 O O . ASP A 1 116 ? -19.603 -1.138 16.854 1.00 81.75 116 ASP A O 1
ATOM 918 N N . THR A 1 117 ? -18.326 0.287 15.698 1.00 81.50 117 THR A N 1
ATOM 919 C CA . THR A 1 117 ? -17.405 -0.769 15.281 1.00 81.50 117 THR A CA 1
ATOM 920 C C . THR A 1 117 ? -16.488 -1.050 16.446 1.00 81.50 117 THR A C 1
ATOM 922 O O . THR A 1 117 ? -15.600 -0.267 16.753 1.00 81.50 117 THR A O 1
ATOM 925 N N . ARG A 1 118 ? -16.669 -2.219 17.056 1.00 78.75 118 ARG A N 1
ATOM 926 C CA . ARG A 1 118 ? -15.828 -2.679 18.155 1.00 78.75 118 ARG A CA 1
ATOM 927 C C . ARG A 1 118 ? -14.747 -3.636 17.652 1.00 78.75 118 ARG A C 1
ATOM 929 O O . ARG A 1 118 ? -14.983 -4.855 17.621 1.00 78.75 118 ARG A O 1
ATOM 936 N N . PRO A 1 119 ? -13.562 -3.156 17.221 1.00 70.38 119 PRO A N 1
ATOM 937 C CA . PRO A 1 119 ? -12.445 -4.061 17.040 1.00 70.38 119 PRO A CA 1
ATOM 938 C C . PRO A 1 119 ? -12.075 -4.661 18.406 1.00 70.38 119 PRO A C 1
ATOM 940 O O . PRO A 1 119 ? -12.451 -4.133 19.451 1.00 70.38 119 PRO A O 1
ATOM 943 N N . PRO A 1 120 ? -11.353 -5.789 18.446 1.00 67.56 120 PRO A N 1
ATOM 944 C CA . PRO A 1 120 ? -10.777 -6.284 19.691 1.00 67.56 120 PRO A CA 1
ATOM 945 C C . PRO A 1 120 ? -9.696 -5.305 20.189 1.00 67.56 120 PRO A C 1
ATOM 947 O O . PRO A 1 120 ? -8.509 -5.574 20.029 1.00 67.56 120 PRO A O 1
ATOM 950 N N . LEU A 1 121 ? -10.081 -4.144 20.730 1.00 61.69 121 LEU A N 1
ATOM 951 C CA . LEU A 1 121 ? -9.173 -3.063 21.136 1.00 61.69 121 LEU A CA 1
ATOM 952 C C . LEU A 1 121 ? -8.226 -3.475 22.266 1.00 61.69 121 LEU A C 1
ATOM 954 O O . LEU A 1 121 ? -7.137 -2.926 22.381 1.00 61.69 121 LEU A O 1
ATOM 958 N N . GLU A 1 122 ? -8.563 -4.525 23.026 1.00 60.72 122 GLU A N 1
ATOM 959 C CA . GLU A 1 122 ? -7.610 -5.171 23.943 1.00 60.72 122 GLU A CA 1
ATOM 960 C C . GLU A 1 122 ? -6.364 -5.720 23.220 1.00 60.72 122 GLU A C 1
ATOM 962 O O . GLU A 1 122 ? -5.357 -6.034 23.850 1.00 60.72 122 GLU A O 1
ATOM 967 N N . THR A 1 123 ? -6.440 -5.898 21.900 1.00 65.38 123 THR A N 1
ATOM 968 C CA . THR A 1 123 ? -5.408 -6.522 21.067 1.00 65.38 123 THR A CA 1
ATOM 969 C C . THR A 1 123 ? -4.939 -5.600 19.943 1.00 65.38 123 THR A C 1
ATOM 971 O O . THR A 1 123 ? -3.745 -5.574 19.671 1.00 65.38 123 THR A O 1
ATOM 974 N N . PHE A 1 124 ? -5.827 -4.818 19.317 1.00 72.81 124 PHE A N 1
ATOM 975 C CA . PHE A 1 124 ? -5.510 -3.963 18.168 1.00 72.81 124 PHE A CA 1
ATOM 976 C C . PHE A 1 124 ? -5.511 -2.479 18.542 1.00 72.81 124 PHE A C 1
ATOM 978 O O . PHE A 1 124 ? -6.547 -1.938 18.905 1.00 72.81 124 PHE A O 1
ATOM 985 N N . SER A 1 125 ? -4.360 -1.817 18.409 1.00 74.50 125 SER A N 1
ATOM 986 C CA 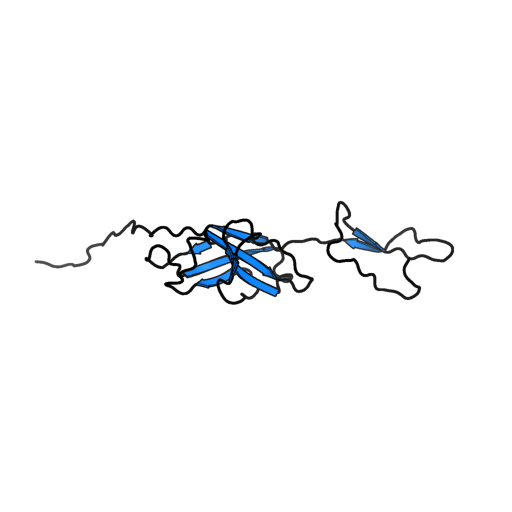. SER A 1 125 ? -4.178 -0.396 18.758 1.00 74.50 125 SER A CA 1
ATOM 987 C C . SER A 1 125 ? -3.718 0.469 17.577 1.00 74.50 125 SER A C 1
ATOM 989 O O . SER A 1 125 ? -3.382 1.640 17.744 1.00 74.50 125 SER A O 1
ATOM 991 N N . TRP A 1 126 ? -3.693 -0.099 16.367 1.00 80.25 126 TRP A N 1
ATOM 992 C CA . TRP A 1 126 ? -3.175 0.545 15.161 1.00 80.25 126 TRP A CA 1
ATOM 993 C C . TRP A 1 126 ? -4.065 0.274 13.951 1.00 80.25 126 TRP A C 1
ATOM 995 O O . TRP A 1 126 ? -4.733 -0.757 13.864 1.00 80.25 126 TRP A O 1
ATOM 1005 N N . ILE A 1 127 ? -4.039 1.198 12.993 1.00 83.56 127 ILE A N 1
ATOM 1006 C CA . ILE A 1 127 ? -4.577 1.014 11.647 1.00 83.56 127 ILE A CA 1
ATOM 1007 C C . ILE A 1 127 ? -3.409 0.988 10.669 1.00 83.56 127 ILE A C 1
ATOM 1009 O O . ILE A 1 127 ? -2.597 1.914 10.632 1.00 83.56 127 ILE A O 1
ATOM 1013 N N . SER A 1 128 ? -3.354 -0.055 9.845 1.00 85.44 128 SER A N 1
ATOM 1014 C CA . SER A 1 128 ? -2.361 -0.209 8.786 1.00 85.44 128 SER A CA 1
ATOM 1015 C C . SER A 1 128 ? -3.007 -0.232 7.407 1.00 85.44 128 SER A C 1
ATOM 1017 O O . SER A 1 128 ? -3.981 -0.949 7.169 1.00 85.44 128 SER A O 1
ATOM 1019 N N . ILE A 1 129 ? -2.415 0.502 6.468 1.00 86.44 129 ILE A N 1
ATOM 1020 C CA . ILE A 1 129 ? -2.855 0.618 5.077 1.00 86.44 129 ILE A CA 1
ATOM 1021 C C . ILE A 1 129 ? -1.823 -0.063 4.183 1.00 86.44 129 ILE A C 1
ATOM 1023 O O . ILE A 1 129 ? -0.643 0.300 4.171 1.00 86.44 129 ILE A O 1
ATOM 1027 N N . PHE A 1 130 ? -2.277 -1.053 3.418 1.00 83.00 130 PHE A N 1
ATOM 1028 C CA . PHE A 1 130 ? -1.448 -1.833 2.507 1.00 83.00 130 PHE A CA 1
ATOM 1029 C C . PHE A 1 130 ? -1.792 -1.466 1.061 1.00 83.00 130 PHE A C 1
ATOM 1031 O O . PHE A 1 130 ? -2.876 -1.826 0.594 1.00 83.00 130 PHE A O 1
ATOM 1038 N N . PRO A 1 131 ? -0.901 -0.779 0.325 1.00 82.12 131 PRO A N 1
ATOM 1039 C CA . PRO A 1 131 ? -1.050 -0.635 -1.115 1.00 82.12 131 PRO A CA 1
ATOM 1040 C C . PRO A 1 131 ? -0.760 -1.977 -1.797 1.00 82.12 131 PRO A C 1
ATOM 1042 O O . PRO A 1 131 ? 0.311 -2.559 -1.632 1.00 82.12 131 PRO A O 1
ATOM 1045 N N . SER A 1 132 ? -1.708 -2.464 -2.586 1.00 80.25 132 SER A N 1
ATOM 1046 C CA . SER A 1 132 ? -1.540 -3.636 -3.443 1.00 80.25 132 SER A CA 1
ATOM 1047 C C . SER A 1 132 ? -1.119 -3.198 -4.843 1.00 80.25 132 SER A C 1
ATOM 1049 O O . SER A 1 132 ? -1.610 -2.186 -5.340 1.00 80.25 132 SER A O 1
ATOM 1051 N N . SER A 1 133 ? -0.223 -3.937 -5.499 1.00 69.81 133 SER A N 1
ATOM 1052 C CA . SER A 1 133 ? 0.284 -3.617 -6.842 1.00 69.81 133 SER A CA 1
ATOM 1053 C C . SER A 1 133 ? 0.006 -4.743 -7.838 1.00 69.81 133 SER A C 1
ATOM 1055 O O .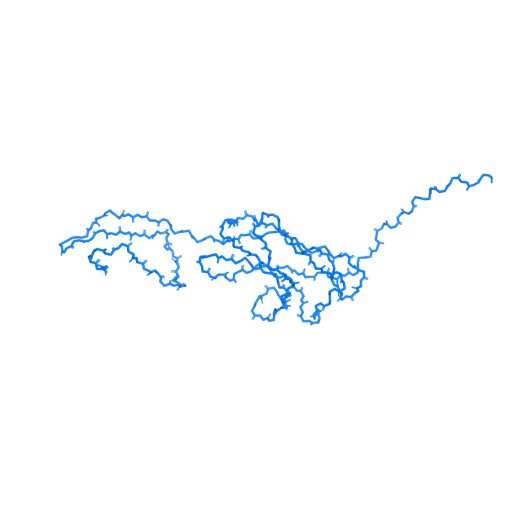 SER A 1 133 ? -0.062 -5.914 -7.475 1.00 69.81 133 SER A O 1
ATOM 1057 N N . LEU A 1 134 ? -0.095 -4.396 -9.125 1.00 56.56 134 LEU A N 1
ATOM 1058 C CA . LEU A 1 134 ? -0.219 -5.358 -10.228 1.00 56.56 134 LEU A CA 1
ATOM 1059 C C . LEU A 1 134 ? 1.115 -6.038 -10.603 1.00 56.56 134 LEU A C 1
ATOM 1061 O O . LEU A 1 134 ? 1.115 -6.968 -11.406 1.00 56.56 134 LEU A O 1
ATOM 1065 N N . LEU A 1 135 ? 2.252 -5.572 -10.070 1.00 52.12 135 LEU A N 1
ATOM 1066 C CA . LEU A 1 135 ? 3.604 -5.955 -10.512 1.00 52.12 135 LEU A CA 1
ATOM 1067 C C . LEU A 1 135 ? 4.355 -6.881 -9.532 1.00 52.12 135 LEU A C 1
ATOM 1069 O O . LEU A 1 135 ? 5.582 -6.877 -9.506 1.00 52.12 135 LEU A O 1
ATOM 1073 N N . ALA A 1 136 ? 3.613 -7.747 -8.834 1.00 44.91 136 ALA A N 1
ATOM 1074 C CA . ALA A 1 136 ? 4.005 -8.593 -7.696 1.00 44.91 136 ALA A CA 1
ATOM 1075 C C . ALA A 1 136 ? 3.811 -7.917 -6.327 1.00 44.91 136 ALA A C 1
ATOM 1077 O O . ALA A 1 136 ? 4.067 -6.728 -6.148 1.00 44.91 136 ALA A O 1
ATOM 1078 N N . GLU A 1 137 ? 3.311 -8.711 -5.376 1.00 37.56 137 GLU A N 1
ATOM 1079 C CA . GLU A 1 137 ? 2.999 -8.313 -4.002 1.00 37.56 137 GLU A CA 1
ATOM 1080 C C . GLU A 1 137 ? 4.260 -7.794 -3.298 1.00 37.56 137 GLU A C 1
ATOM 1082 O O . GLU A 1 137 ? 5.282 -8.482 -3.255 1.00 37.56 137 GLU A O 1
ATOM 1087 N N . ARG A 1 138 ? 4.209 -6.585 -2.727 1.00 46.84 138 ARG A N 1
ATOM 1088 C CA . ARG A 1 138 ? 5.269 -6.097 -1.838 1.00 46.84 138 ARG A CA 1
ATOM 1089 C C . ARG A 1 138 ? 4.689 -5.357 -0.636 1.00 46.84 138 ARG A C 1
ATOM 1091 O O . ARG A 1 138 ? 3.654 -4.710 -0.721 1.00 46.84 138 ARG A O 1
ATOM 1098 N N . THR A 1 139 ? 5.375 -5.524 0.492 1.00 46.72 139 THR A N 1
ATOM 1099 C CA . THR A 1 139 ? 4.814 -5.742 1.831 1.00 46.72 139 THR A CA 1
ATOM 1100 C C . THR A 1 139 ? 5.130 -4.635 2.841 1.00 46.72 139 THR A C 1
ATOM 1102 O O . THR A 1 139 ? 5.278 -4.927 4.024 1.00 46.72 139 THR A O 1
ATOM 1105 N N . THR A 1 140 ? 5.296 -3.377 2.422 1.00 58.12 140 THR A N 1
ATOM 1106 C CA . THR A 1 140 ? 5.570 -2.282 3.373 1.00 58.12 140 THR A CA 1
ATOM 1107 C C . THR A 1 140 ? 4.308 -1.447 3.587 1.00 58.12 140 THR A C 1
ATOM 1109 O O . THR A 1 140 ? 4.049 -0.546 2.790 1.00 58.12 140 THR A O 1
ATOM 1112 N N . PRO A 1 141 ? 3.489 -1.764 4.608 1.00 58.06 141 PRO A N 1
ATOM 1113 C CA . PRO A 1 141 ? 2.338 -0.945 4.965 1.00 58.06 141 PRO A CA 1
ATOM 1114 C C . PRO A 1 141 ? 2.762 0.359 5.632 1.00 58.06 141 PRO A C 1
ATOM 1116 O O . PRO A 1 141 ? 3.850 0.461 6.202 1.00 58.06 141 PRO A O 1
ATOM 1119 N N . PHE A 1 142 ? 1.856 1.330 5.608 1.00 66.19 142 PHE A N 1
ATOM 1120 C CA . PHE A 1 142 ? 1.907 2.483 6.498 1.00 66.19 142 PHE A CA 1
ATOM 1121 C C . PHE A 1 142 ? 0.993 2.223 7.699 1.00 66.19 142 PHE A C 1
ATOM 1123 O O . PHE A 1 142 ? -0.128 1.765 7.493 1.00 66.19 142 PHE A O 1
ATOM 1130 N N . SER A 1 143 ? 1.440 2.527 8.920 1.00 64.88 143 SER A N 1
ATOM 1131 C CA . SER A 1 143 ? 0.667 2.319 10.154 1.00 64.88 143 SER A CA 1
ATOM 1132 C C . SER A 1 143 ? 0.510 3.627 10.929 1.00 64.88 143 SER A C 1
ATOM 1134 O O . SER A 1 143 ? 1.460 4.401 11.026 1.00 64.88 143 SER A O 1
ATOM 1136 N N . SER A 1 144 ? -0.670 3.853 11.505 1.00 70.69 144 SER A N 1
ATOM 1137 C CA . SER A 1 144 ? -0.962 4.960 12.422 1.00 70.69 144 SER A CA 1
ATOM 1138 C C . SER A 1 144 ? -1.646 4.424 13.680 1.00 70.69 144 SER A C 1
ATOM 1140 O O . SER A 1 144 ? -2.416 3.465 13.598 1.00 70.69 144 SER A O 1
ATOM 1142 N N . SER A 1 145 ? -1.336 4.990 14.846 1.00 67.81 145 SER A N 1
ATOM 1143 C CA . SER A 1 145 ? -1.929 4.558 16.115 1.00 67.81 145 SER A CA 1
ATOM 1144 C C . SER A 1 145 ? -3.383 5.007 16.199 1.00 67.81 145 SER A C 1
ATOM 1146 O O . SER A 1 145 ? -3.693 6.152 15.871 1.00 67.81 145 SER A O 1
ATOM 1148 N N . ILE A 1 146 ? -4.254 4.136 16.697 1.00 57.78 146 ILE A N 1
ATOM 1149 C CA . ILE A 1 146 ? -5.627 4.488 17.055 1.00 57.78 146 ILE A CA 1
ATOM 1150 C C . ILE A 1 146 ? -5.558 5.254 18.376 1.00 57.78 146 ILE A C 1
ATOM 1152 O O . ILE A 1 146 ? -5.011 4.751 19.357 1.00 57.78 146 ILE A O 1
ATOM 1156 N N . ASN A 1 147 ? -6.076 6.479 18.392 1.00 57.12 147 ASN A N 1
ATOM 1157 C CA . ASN A 1 147 ? -6.225 7.259 19.613 1.00 57.12 147 ASN A CA 1
ATOM 1158 C C . ASN A 1 147 ? -7.715 7.445 19.900 1.00 57.12 147 ASN A C 1
ATOM 1160 O O . ASN A 1 147 ? -8.273 8.499 19.602 1.00 57.12 147 ASN A O 1
ATOM 1164 N N . ASP A 1 148 ? -8.322 6.403 20.458 1.00 42.69 148 ASP A N 1
ATOM 1165 C CA . ASP A 1 148 ? -9.651 6.461 21.056 1.00 42.69 148 ASP A CA 1
ATOM 1166 C C . ASP A 1 148 ? -9.494 6.995 22.488 1.00 42.69 148 ASP A C 1
ATOM 1168 O O . ASP A 1 148 ? -9.020 6.331 23.412 1.00 42.69 148 ASP A O 1
ATOM 1172 N N . THR A 1 149 ? -9.783 8.278 22.634 1.00 44.25 149 THR A N 1
ATOM 1173 C CA . THR A 1 149 ? -10.012 8.917 23.923 1.00 44.25 149 THR A CA 1
ATOM 1174 C C . THR A 1 149 ? -11.286 9.705 23.733 1.00 44.25 149 THR A C 1
ATOM 1176 O O . THR A 1 149 ? -11.289 10.542 22.825 1.00 44.25 149 THR A O 1
ATOM 1179 N N . ILE A 1 150 ? -12.307 9.486 24.581 1.00 44.81 150 ILE A N 1
ATOM 1180 C CA . ILE A 1 150 ? -13.516 10.329 24.670 1.00 44.81 150 ILE A CA 1
ATOM 1181 C C . ILE A 1 150 ? -13.136 11.752 24.287 1.00 44.81 150 ILE A C 1
ATOM 1183 O O . ILE A 1 150 ? -12.296 12.347 24.964 1.00 44.81 150 ILE A O 1
ATOM 1187 N N . SER A 1 151 ? -13.712 12.293 23.211 1.00 41.38 151 SER A N 1
ATOM 1188 C CA . SER A 1 151 ? -13.586 13.719 22.922 1.00 41.38 151 SER A CA 1
ATOM 1189 C C . SER A 1 151 ? -14.219 14.458 24.099 1.00 41.38 151 SER A C 1
ATOM 1191 O O . SER A 1 151 ? -15.450 14.464 24.215 1.00 41.38 151 SER A O 1
ATOM 1193 N N . PRO A 1 152 ? -13.448 15.084 25.016 1.00 36.59 152 PRO A N 1
ATOM 1194 C CA . PRO A 1 152 ? -14.088 15.918 26.004 1.00 36.59 152 PRO A CA 1
ATOM 1195 C C . PRO A 1 152 ? -14.661 17.092 25.221 1.00 36.59 152 PRO A C 1
ATOM 1197 O O . PRO A 1 152 ? -13.943 17.759 24.474 1.00 36.59 152 PRO A O 1
ATOM 1200 N N . VAL A 1 153 ? -15.957 17.345 25.374 1.00 34.38 153 VAL A N 1
ATOM 1201 C CA . VAL A 1 153 ? -16.585 18.525 24.787 1.00 34.38 153 VAL A CA 1
ATOM 1202 C C . VAL A 1 153 ? -15.908 19.769 25.378 1.00 34.38 153 VAL A C 1
ATOM 1204 O O . VAL A 1 153 ? -16.259 20.243 26.457 1.00 34.38 153 VAL A O 1
ATOM 1207 N N . LEU A 1 154 ? -14.898 20.293 24.690 1.00 36.19 154 LEU A N 1
ATOM 1208 C CA . LEU A 1 154 ? -14.246 21.557 24.997 1.00 36.19 154 LEU A CA 1
ATOM 1209 C C . LEU A 1 154 ? -14.850 22.616 24.076 1.00 36.19 154 LEU A C 1
ATOM 1211 O O . LEU A 1 154 ? -14.833 22.476 22.857 1.00 36.19 154 LEU A O 1
ATOM 1215 N N . ASN A 1 155 ? -15.381 23.674 24.694 1.00 31.12 155 ASN A N 1
ATOM 1216 C CA . ASN A 1 155 ? -16.182 24.757 24.105 1.00 31.12 155 ASN A CA 1
ATOM 1217 C C . ASN A 1 155 ? -17.664 24.441 23.839 1.00 31.12 155 ASN A C 1
ATOM 1219 O O . ASN A 1 155 ? -18.196 24.766 22.778 1.00 31.12 155 ASN A O 1
ATOM 1223 N N . VAL A 1 156 ? -18.393 23.964 24.857 1.00 37.66 156 VAL A N 1
ATOM 1224 C CA . VAL A 1 156 ? -19.812 24.351 24.953 1.00 37.66 156 VAL A CA 1
ATOM 1225 C C . VAL A 1 156 ? -19.866 25.834 25.333 1.00 37.66 156 VAL A C 1
ATOM 1227 O O . VAL A 1 156 ? -19.838 26.187 26.509 1.00 37.66 156 VAL A O 1
ATOM 1230 N N . SER A 1 157 ? -19.923 26.722 24.343 1.00 45.19 157 SER A N 1
ATOM 1231 C CA . SER A 1 157 ? -20.445 28.074 24.545 1.00 45.19 157 SER A CA 1
ATOM 1232 C C . SER A 1 157 ? -21.822 28.137 23.900 1.00 45.19 157 SER A C 1
ATOM 1234 O O . SER A 1 157 ? -21.936 28.249 22.681 1.00 45.19 157 SER A O 1
ATOM 1236 N N . PHE A 1 158 ? -22.876 28.047 24.705 1.00 38.09 158 PHE A N 1
ATOM 1237 C CA . PHE A 1 158 ? -24.194 28.487 24.267 1.00 38.09 158 PHE A CA 1
ATOM 1238 C C . PHE A 1 158 ? -24.163 30.016 24.234 1.00 38.09 158 PHE A C 1
ATOM 1240 O O . PHE A 1 158 ? -24.009 30.666 25.268 1.00 38.09 158 PHE A O 1
ATOM 1247 N N . LEU A 1 159 ? -24.262 30.594 23.036 1.00 33.44 159 LEU A N 1
ATOM 1248 C CA . LEU A 1 159 ? -24.781 31.947 22.934 1.00 33.44 159 LEU A CA 1
ATOM 1249 C C . LEU A 1 159 ? -26.269 31.812 23.246 1.00 33.44 159 LEU A C 1
ATOM 1251 O O . LEU A 1 159 ? -27.021 31.264 22.441 1.00 33.44 159 LEU A O 1
ATOM 1255 N N . ASP A 1 160 ? -26.647 32.221 24.451 1.00 40.88 160 ASP A N 1
ATOM 1256 C CA . ASP A 1 160 ? -28.039 32.486 24.774 1.00 40.88 160 ASP A CA 1
ATOM 1257 C C . ASP A 1 160 ? -28.591 33.464 23.720 1.00 40.88 160 ASP A C 1
ATOM 1259 O O . ASP A 1 160 ? -28.046 34.550 23.503 1.00 40.88 160 ASP A O 1
ATOM 1263 N N . LEU A 1 161 ? -29.579 32.987 22.970 1.00 44.56 161 LEU A N 1
ATOM 1264 C CA . LEU A 1 161 ? -30.235 33.677 21.865 1.00 44.56 161 LEU A CA 1
ATOM 1265 C C . LEU A 1 161 ? -31.756 33.604 22.037 1.00 44.56 161 LEU A C 1
ATOM 1267 O O . LEU A 1 161 ? -32.482 33.699 21.044 1.00 44.56 161 LEU A O 1
ATOM 1271 N N . ASP A 1 162 ? -32.241 33.447 23.273 1.00 48.78 162 ASP A N 1
ATOM 1272 C CA . ASP A 1 162 ? -33.579 33.927 23.584 1.00 48.78 162 ASP A CA 1
ATOM 1273 C C . ASP A 1 162 ? -33.523 35.426 23.935 1.00 48.78 162 ASP A C 1
ATOM 1275 O O . ASP A 1 162 ? -32.529 35.986 24.398 1.00 48.78 162 ASP A O 1
ATOM 1279 N N . LEU A 1 163 ? -34.542 36.138 23.466 1.00 52.47 163 LEU A N 1
ATOM 1280 C CA . LEU A 1 163 ? -34.614 37.594 23.392 1.00 52.47 163 LEU A CA 1
ATOM 1281 C C . LEU A 1 163 ? -35.988 37.965 23.944 1.00 52.47 163 LEU A C 1
ATOM 1283 O O . LEU A 1 163 ? -36.836 38.533 23.258 1.00 52.47 163 LEU A O 1
ATOM 1287 N N . ASP A 1 164 ? -36.218 37.582 25.193 1.00 54.91 164 ASP A N 1
ATOM 1288 C CA . ASP A 1 164 ? -37.448 37.809 25.935 1.00 54.91 164 ASP A CA 1
ATOM 1289 C C . ASP A 1 164 ? -37.130 37.641 27.433 1.00 54.91 164 ASP A C 1
ATOM 1291 O O . ASP A 1 164 ? -36.442 36.718 27.835 1.00 54.91 164 ASP A O 1
ATOM 1295 N N . LEU A 1 165 ? -37.491 38.537 28.353 1.00 38.97 165 LEU A N 1
ATOM 1296 C CA . LEU A 1 165 ? -38.670 39.393 28.508 1.00 38.97 165 LEU A CA 1
ATOM 1297 C C . LEU A 1 165 ? -38.216 40.766 29.073 1.00 38.97 165 LEU A C 1
ATOM 1299 O O . LEU A 1 165 ? -37.139 40.884 29.649 1.00 38.97 165 LEU A O 1
ATOM 1303 N N . GLY A 1 166 ? -38.921 41.878 28.854 1.00 44.91 166 GLY A N 1
ATOM 1304 C CA . GLY A 1 166 ? -40.186 42.131 29.547 1.00 44.91 166 GLY A CA 1
ATOM 1305 C C . GLY A 1 166 ? -39.934 42.345 31.035 1.00 44.91 166 GLY A C 1
ATOM 1306 O O . GLY A 1 166 ? -39.799 41.326 31.741 1.00 44.91 166 GLY A O 1
#

Radius of gyration: 25.55 Å; chains: 1; bounding box: 74×61×61 Å

Sequence (166 aa):
DLAIGTNLAQLPAETPIRWFQYVNIYTKSPVIEQTTPASLLISDTVAQIVDVELLDQDLDEEELGGNVTWTVARDLPLIAHFTVYFTENDTWETGRVRAGEDVAPVEFAELFIPPDTRPPLETFSWISIFPSSLLAERTTPFSSSINDTISPVLNVSFLDLDLDLG

Foldseek 3Di:
DDDPPDPDDDDDPPPDCPPPQWDWAWDDDPVDIDPHTDIDGDDDDDFDKDDFDFDADDQDFQWGFFKTKIFGPDDLVFFAWKWKWFAQDQPPPDDTDTQDDTWGRDRMTMDGRHTRHHDVCVRGFKMWIAGAGPPDGDDDIGIDGDDDDRPDPDDPDDPPPDDDDD

Secondary structure (DSSP, 8-state):
-PPTT----PPPTT---TT--EEEE--B-SS-B-SS-EEEE------EEEEEEEEE---STT-EEEEEEEEEEE-GGGEEEEEEEEESSSSTTS-EEE-SSPBP--SEEEEEEEEEE---TTT--EEEEEEEESSS-----EEEE---------------------

pLDDT: mean 74.36, std 15.76, range [31.12, 92.94]

Organism: Symbiodinium pilosum (NCBI:txid2952)